Protein AF-A0A7T7KNN1-F1 (afdb_monomer)

Nearest PDB structures (foldseek):
  7oqy-assembly1_Q  TM=8.381E-01  e=2.834E+00  Sulfolobus acidocaldarius DSM 639
  8wmt-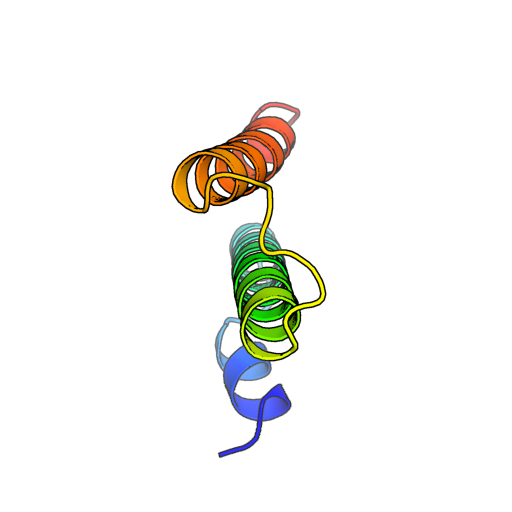assembly1_B  TM=5.387E-01  e=7.219E+00  Bradyrhizobium mercantei

Radius of gyration: 13.37 Å; Cα contacts (8 Å, |Δi|>4): 20; chains: 1; bounding box: 26×34×29 Å

Solvent-accessible surface area (backbone atoms only — not comparable to full-atom values): 3691 Å² total; per-residue (Å²): 136,56,72,68,62,55,59,63,70,54,56,84,49,73,65,30,49,50,53,50,51,53,52,52,53,54,52,51,51,52,49,35,38,75,69,62,76,52,76,85,69,60,68,64,62,54,51,52,51,54,50,51,56,57,54,58,66,60,72,76,112

Foldseek 3Di:
DDPVVVLVVLDDDPVSVLVVQLVVQLVVLVVCVVVVVDDPDDSVVSNVVSVVVSVVVVVPD

Structure (mmCIF, N/CA/C/O backbone):
data_AF-A0A7T7KNN1-F1
#
_entry.id   AF-A0A7T7KNN1-F1
#
loop_
_atom_site.group_PDB
_atom_site.id
_atom_site.type_symbol
_atom_site.label_atom_id
_atom_site.label_alt_id
_atom_site.label_comp_id
_atom_site.label_asym_id
_atom_site.label_entity_id
_atom_site.label_seq_id
_atom_site.pdbx_PDB_ins_code
_atom_site.Cartn_x
_atom_site.Cartn_y
_atom_site.Cartn_z
_atom_site.occupancy
_atom_site.B_iso_or_equiv
_atom_site.auth_seq_id
_atom_site.auth_comp_id
_atom_site.auth_asym_id
_atom_site.auth_atom_id
_atom_site.pdbx_PDB_model_num
ATOM 1 N N . MET A 1 1 ? -6.447 -20.189 -1.097 1.00 61.06 1 MET A N 1
ATOM 2 C CA . MET A 1 1 ? -6.961 -19.142 -0.182 1.00 61.06 1 MET A CA 1
ATOM 3 C C . MET A 1 1 ? -7.295 -17.924 -1.034 1.00 61.06 1 MET A C 1
ATOM 5 O O . MET A 1 1 ? -6.429 -17.512 -1.787 1.00 61.06 1 MET A O 1
ATOM 9 N N . SER A 1 2 ? -8.542 -17.434 -1.042 1.00 85.06 2 SER A N 1
ATOM 10 C CA . SER A 1 2 ? -8.933 -16.328 -1.940 1.00 85.06 2 SER A CA 1
ATOM 11 C C . SER A 1 2 ? -8.585 -14.961 -1.342 1.00 85.06 2 SER A C 1
ATOM 13 O O . SER A 1 2 ? -8.613 -14.807 -0.120 1.00 85.06 2 SER A O 1
ATOM 15 N N . TYR A 1 3 ? -8.343 -13.958 -2.190 1.00 83.62 3 TYR A N 1
ATOM 16 C CA . TYR A 1 3 ? -8.110 -12.567 -1.777 1.00 83.62 3 TYR A CA 1
ATOM 17 C C . TYR A 1 3 ? -9.263 -12.020 -0.920 1.00 83.62 3 TYR A C 1
ATOM 19 O O . TYR A 1 3 ? -9.051 -11.404 0.122 1.00 83.62 3 TYR A O 1
ATOM 27 N N . ARG A 1 4 ? -10.506 -12.365 -1.287 1.00 83.88 4 ARG A N 1
ATOM 28 C CA . ARG A 1 4 ? -11.712 -12.031 -0.512 1.00 83.88 4 ARG A CA 1
ATOM 29 C C . ARG A 1 4 ? -11.649 -12.571 0.916 1.00 83.88 4 ARG A C 1
ATOM 31 O O . ARG A 1 4 ? -12.065 -11.880 1.835 1.00 83.88 4 ARG A O 1
ATOM 38 N N . SER A 1 5 ? -11.112 -13.778 1.101 1.00 86.38 5 SER A N 1
ATOM 39 C CA . SER A 1 5 ? -10.979 -14.416 2.418 1.00 86.38 5 SER A CA 1
ATOM 40 C C . SER A 1 5 ? -9.885 -13.783 3.285 1.00 86.38 5 SER A C 1
ATOM 42 O O . SER A 1 5 ? -9.963 -13.858 4.508 1.00 86.38 5 SER A O 1
ATOM 44 N N . ILE A 1 6 ? -8.852 -13.194 2.676 1.00 86.12 6 ILE A N 1
ATOM 45 C CA . ILE A 1 6 ? -7.808 -12.441 3.390 1.00 86.12 6 ILE A CA 1
ATOM 46 C C . ILE A 1 6 ? -8.386 -11.106 3.852 1.00 86.12 6 ILE A C 1
ATOM 48 O O . ILE A 1 6 ? -8.377 -10.812 5.044 1.00 86.12 6 ILE A O 1
ATOM 52 N N . LEU A 1 7 ? -8.982 -10.352 2.926 1.00 87.25 7 LEU A N 1
ATOM 53 C CA . LEU A 1 7 ? -9.574 -9.049 3.224 1.00 87.25 7 LEU A CA 1
ATOM 54 C C . LEU A 1 7 ? -10.706 -9.149 4.258 1.00 87.25 7 LEU A C 1
ATOM 56 O O . LEU A 1 7 ? -10.796 -8.298 5.140 1.00 87.25 7 LE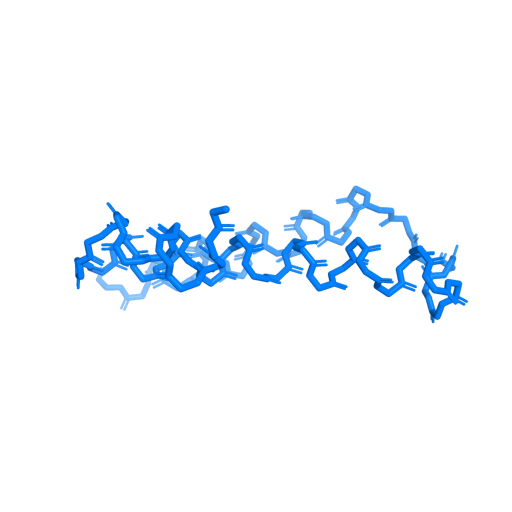U A O 1
ATOM 60 N N . SER A 1 8 ? -11.529 -10.205 4.213 1.00 86.31 8 SER A N 1
ATOM 61 C CA . SER A 1 8 ? -12.610 -10.411 5.190 1.00 86.31 8 SER A CA 1
ATOM 62 C C . SER A 1 8 ? -12.105 -10.675 6.611 1.00 86.31 8 SER A C 1
ATOM 64 O O . SER A 1 8 ? -12.815 -10.402 7.572 1.00 86.31 8 SER A O 1
ATOM 66 N N . ARG A 1 9 ? -10.890 -11.216 6.770 1.00 88.00 9 ARG A N 1
ATOM 67 C CA . ARG A 1 9 ? -10.289 -11.479 8.089 1.00 88.00 9 ARG A CA 1
ATOM 68 C C . ARG A 1 9 ? -9.767 -10.217 8.771 1.00 88.00 9 ARG A C 1
ATOM 70 O O . ARG A 1 9 ? -9.505 -10.258 9.966 1.00 88.00 9 ARG A O 1
ATOM 77 N N . MET A 1 10 ? -9.635 -9.113 8.039 1.00 88.19 10 MET A N 1
ATOM 78 C CA . MET 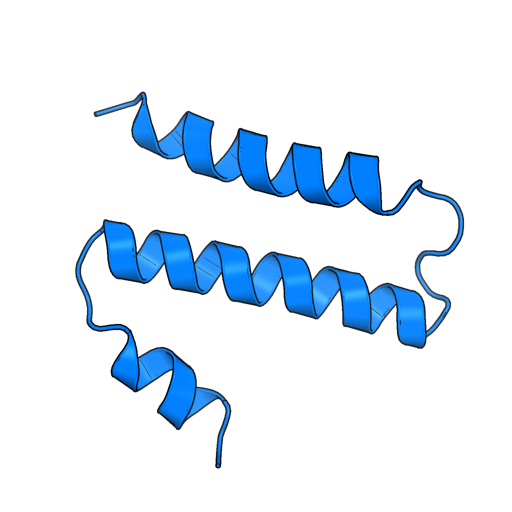A 1 10 ? -9.120 -7.853 8.578 1.00 88.19 10 MET A CA 1
ATOM 79 C C . MET A 1 10 ? -10.166 -7.078 9.403 1.00 88.19 10 MET A C 1
ATOM 81 O O . MET A 1 10 ? -9.791 -6.138 10.090 1.00 88.19 10 MET A O 1
ATOM 85 N N . GLY A 1 11 ? -11.451 -7.466 9.385 1.00 89.94 11 GLY A N 1
ATOM 86 C CA . GLY A 1 11 ? -12.528 -6.810 10.155 1.00 89.94 11 GLY A CA 1
ATOM 87 C C . GLY A 1 11 ? -13.076 -5.543 9.484 1.00 89.94 11 GLY A C 1
ATOM 88 O O . GLY A 1 11 ? -12.761 -5.293 8.334 1.00 89.94 11 GLY A O 1
ATOM 89 N N . ASP A 1 12 ? -13.886 -4.720 10.158 1.00 91.25 12 ASP A N 1
ATOM 90 C CA . ASP A 1 12 ? -14.560 -3.564 9.517 1.00 91.25 12 ASP A CA 1
ATOM 91 C C . ASP A 1 12 ? -14.348 -2.209 10.211 1.00 91.25 12 ASP A C 1
ATOM 93 O O . ASP A 1 12 ? -14.992 -1.218 9.851 1.00 91.25 12 ASP A O 1
ATOM 97 N N . SER A 1 13 ? -13.415 -2.126 11.166 1.00 92.38 13 SER A N 1
ATOM 98 C CA . SER A 1 13 ? -13.043 -0.854 11.803 1.00 92.38 13 SER A CA 1
ATOM 99 C C . SER A 1 13 ? -12.464 0.155 10.797 1.00 92.38 13 SER A C 1
ATOM 101 O O . SER A 1 13 ? -12.141 -0.184 9.653 1.00 92.38 13 SER A O 1
ATOM 103 N N . LYS A 1 14 ? -12.328 1.423 11.207 1.00 89.06 14 LYS A N 1
ATOM 104 C CA . LYS A 1 14 ? -11.704 2.457 10.363 1.00 89.06 14 LYS A CA 1
ATOM 105 C C . LYS A 1 14 ? -10.269 2.055 9.999 1.00 89.06 14 LYS A C 1
ATOM 107 O O . LYS A 1 14 ? -9.886 2.123 8.835 1.00 89.06 14 LYS A O 1
ATOM 112 N N . GLU A 1 15 ? -9.531 1.547 10.976 1.00 88.88 15 GLU A N 1
ATOM 113 C CA . GLU A 1 15 ? -8.152 1.070 10.861 1.00 88.88 15 GLU A CA 1
ATOM 114 C C . GLU A 1 15 ? -8.073 -0.157 9.946 1.00 88.88 15 GLU A C 1
ATOM 116 O O . GLU A 1 15 ? -7.214 -0.223 9.072 1.00 88.88 15 GLU A O 1
ATOM 121 N N . ALA A 1 16 ? -9.018 -1.096 10.074 1.00 91.19 16 ALA A N 1
ATOM 122 C CA . ALA A 1 16 ? -9.103 -2.268 9.207 1.00 91.19 16 ALA A CA 1
ATOM 123 C C . ALA A 1 16 ? -9.329 -1.897 7.734 1.00 91.19 16 ALA A C 1
ATOM 125 O O . ALA A 1 16 ? -8.743 -2.509 6.837 1.00 91.19 16 ALA A O 1
ATOM 126 N N . ARG A 1 17 ? -10.170 -0.887 7.470 1.00 90.38 17 ARG A N 1
ATOM 127 C CA . ARG A 1 17 ? -10.379 -0.363 6.114 1.00 90.38 17 ARG A CA 1
ATOM 128 C C . ARG A 1 17 ? -9.123 0.319 5.578 1.00 90.38 17 ARG A C 1
ATOM 130 O O . ARG A 1 17 ? -8.747 0.031 4.448 1.00 90.38 17 ARG A O 1
ATOM 137 N N . ALA A 1 18 ? -8.456 1.148 6.381 1.00 90.25 18 ALA A N 1
ATOM 138 C CA . ALA A 1 18 ? -7.198 1.788 5.990 1.00 90.25 18 ALA A CA 1
ATOM 139 C C . ALA A 1 18 ? -6.108 0.750 5.670 1.00 90.25 18 ALA A C 1
ATOM 141 O O . ALA A 1 18 ? -5.479 0.823 4.617 1.00 90.25 18 ALA A O 1
ATOM 142 N N . ALA A 1 19 ? -5.961 -0.280 6.508 1.00 89.69 19 ALA A N 1
ATOM 143 C CA . ALA A 1 19 ? -5.023 -1.376 6.280 1.00 89.69 19 ALA A CA 1
ATOM 144 C C . ALA A 1 19 ? -5.336 -2.161 4.993 1.00 89.69 19 ALA A C 1
ATOM 146 O O . ALA A 1 19 ? -4.420 -2.544 4.268 1.00 89.69 19 ALA A O 1
ATOM 147 N N . ARG A 1 20 ? -6.621 -2.381 4.668 1.00 92.12 20 ARG A N 1
ATOM 148 C CA . ARG A 1 20 ? -7.017 -2.988 3.384 1.00 92.12 20 ARG A CA 1
ATOM 149 C C . ARG A 1 20 ? -6.628 -2.122 2.195 1.00 92.12 20 ARG A C 1
ATOM 151 O O . ARG A 1 20 ? -6.130 -2.653 1.208 1.00 92.12 20 ARG A O 1
ATOM 158 N N . THR A 1 21 ? -6.869 -0.817 2.279 1.00 92.06 21 THR A N 1
ATOM 159 C CA . THR A 1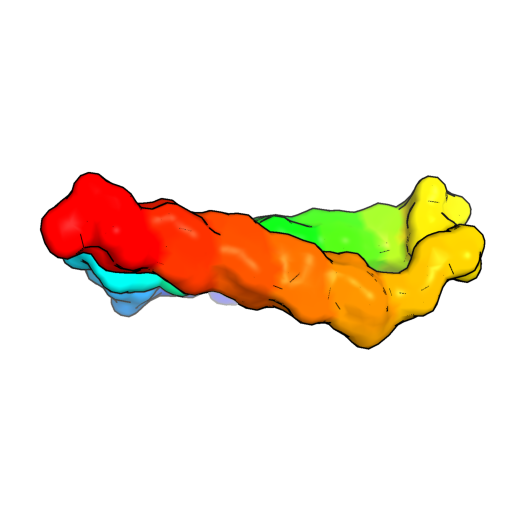 21 ? -6.496 0.131 1.224 1.00 92.06 21 THR A CA 1
ATOM 160 C C . THR A 1 21 ? -4.986 0.137 1.011 1.00 92.06 21 THR A C 1
ATOM 162 O O . THR A 1 21 ? -4.543 0.031 -0.129 1.00 92.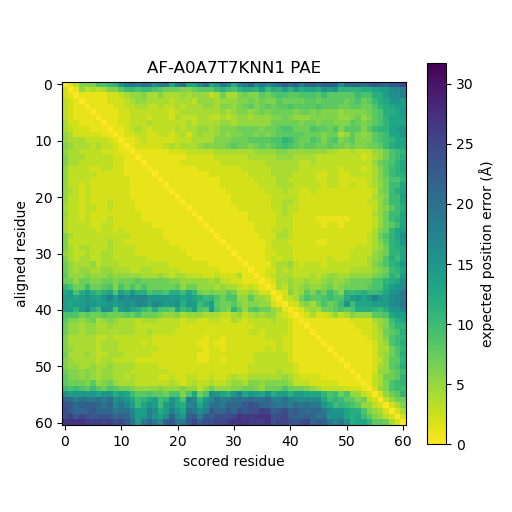06 21 THR A O 1
ATOM 165 N N . ALA A 1 22 ? -4.207 0.173 2.096 1.00 92.38 22 ALA A N 1
ATOM 166 C CA . ALA A 1 22 ? -2.749 0.096 2.054 1.00 92.38 22 ALA A CA 1
ATOM 167 C C . ALA A 1 22 ? -2.267 -1.172 1.343 1.00 92.38 22 ALA A C 1
ATOM 169 O O . ALA A 1 22 ? -1.485 -1.106 0.399 1.00 92.38 22 ALA A O 1
ATOM 170 N N . PHE A 1 23 ? -2.800 -2.324 1.756 1.00 92.06 23 PHE A N 1
ATOM 171 C CA . PHE A 1 23 ? -2.465 -3.615 1.169 1.00 92.06 23 PHE A CA 1
ATOM 172 C C . PHE A 1 23 ? -2.763 -3.656 -0.337 1.00 92.06 23 PHE A C 1
ATOM 174 O O . PHE A 1 23 ? -1.906 -4.044 -1.123 1.00 92.06 23 PHE A O 1
ATOM 181 N N . LEU A 1 24 ? -3.944 -3.187 -0.754 1.00 93.56 24 LEU A N 1
ATOM 182 C CA . LEU A 1 24 ? -4.333 -3.146 -2.166 1.00 93.56 24 LEU A CA 1
ATOM 183 C C . LEU A 1 24 ? -3.467 -2.192 -3.000 1.00 93.56 24 LEU A C 1
ATOM 185 O O . LEU A 1 24 ? -3.145 -2.519 -4.141 1.00 93.56 24 LEU A O 1
ATOM 189 N N . ALA A 1 25 ? -3.092 -1.033 -2.454 1.00 94.62 25 ALA A N 1
ATOM 190 C CA . ALA A 1 25 ? -2.233 -0.070 -3.141 1.00 94.62 25 ALA A CA 1
ATOM 191 C C . ALA A 1 25 ? -0.834 -0.651 -3.397 1.00 94.62 25 ALA A C 1
ATOM 193 O O . ALA A 1 25 ? -0.338 -0.596 -4.521 1.00 94.62 25 ALA A O 1
ATOM 194 N N . VAL A 1 26 ? -0.242 -1.276 -2.375 1.00 94.62 26 VAL A N 1
ATOM 195 C CA . VAL A 1 26 ? 1.068 -1.936 -2.472 1.00 94.62 26 VAL A CA 1
ATOM 196 C C . VAL A 1 26 ? 1.028 -3.096 -3.471 1.00 94.62 26 VAL A C 1
ATOM 198 O O . VAL A 1 26 ? 1.894 -3.210 -4.334 1.00 94.62 26 VAL A O 1
ATOM 201 N N . GLU A 1 27 ? -0.004 -3.934 -3.421 1.00 94.50 27 GLU A N 1
ATOM 202 C CA . GLU A 1 27 ? -0.154 -5.070 -4.338 1.00 94.50 27 GLU A CA 1
ATOM 203 C C . GLU A 1 27 ? -0.378 -4.631 -5.793 1.00 94.50 27 GLU A C 1
ATOM 205 O O . GLU A 1 27 ? 0.183 -5.225 -6.719 1.00 94.50 27 GLU A O 1
ATOM 210 N N . GLY A 1 28 ? -1.152 -3.563 -6.010 1.00 93.50 28 GLY A N 1
ATOM 211 C CA . GLY A 1 28 ? -1.319 -2.946 -7.325 1.00 93.50 28 GLY A CA 1
ATOM 212 C C . GLY A 1 28 ? 0.003 -2.416 -7.880 1.00 93.50 28 GLY A C 1
ATOM 213 O O . GLY A 1 28 ? 0.329 -2.684 -9.036 1.00 93.50 28 GLY A O 1
ATOM 214 N N . LEU A 1 29 ? 0.798 -1.749 -7.040 1.00 93.94 29 LEU A N 1
ATOM 215 C CA . LEU A 1 29 ? 2.125 -1.255 -7.403 1.00 93.94 29 LEU A CA 1
ATOM 216 C C . LEU A 1 29 ? 3.063 -2.394 -7.831 1.00 93.94 29 LEU A C 1
ATOM 218 O O . LEU A 1 29 ? 3.647 -2.344 -8.915 1.00 93.94 29 LEU A O 1
ATOM 222 N N . PHE A 1 30 ? 3.159 -3.460 -7.031 1.00 92.75 30 PHE A N 1
ATOM 223 C CA . PHE A 1 30 ? 3.965 -4.630 -7.391 1.00 92.75 30 PHE A CA 1
ATOM 224 C C . PHE A 1 30 ? 3.474 -5.306 -8.674 1.00 92.75 30 PHE A C 1
ATOM 226 O O . PHE A 1 30 ? 4.290 -5.712 -9.499 1.00 92.75 30 PHE A O 1
ATOM 233 N N . THR A 1 31 ? 2.157 -5.395 -8.877 1.00 93.94 31 THR A N 1
ATOM 234 C CA . THR A 1 31 ? 1.577 -5.973 -10.099 1.00 93.94 31 THR A CA 1
ATOM 235 C C . THR A 1 31 ? 1.989 -5.181 -11.339 1.00 93.94 31 THR A C 1
ATOM 237 O O . THR A 1 31 ? 2.436 -5.777 -12.319 1.00 93.94 31 THR A O 1
ATOM 240 N N . LEU A 1 32 ? 1.897 -3.847 -11.292 1.00 92.69 32 LEU A N 1
ATOM 241 C CA . LEU A 1 32 ? 2.304 -2.974 -12.399 1.00 92.69 32 LEU A CA 1
ATOM 242 C C . LEU A 1 32 ? 3.790 -3.127 -12.731 1.00 92.69 32 LEU A C 1
ATOM 244 O O . LEU A 1 32 ? 4.151 -3.181 -13.906 1.00 92.69 32 LEU A O 1
ATOM 248 N N . ARG A 1 33 ? 4.640 -3.267 -11.711 1.00 90.81 33 ARG A N 1
ATOM 249 C CA . ARG A 1 33 ? 6.080 -3.464 -11.897 1.00 90.81 33 ARG A CA 1
ATOM 250 C C . ARG A 1 33 ? 6.423 -4.845 -12.456 1.00 90.81 33 ARG A C 1
ATOM 252 O O . ARG A 1 33 ? 7.240 -4.956 -13.359 1.00 90.81 33 ARG A O 1
ATOM 259 N N . ILE A 1 34 ? 5.748 -5.905 -12.003 1.00 91.62 34 ILE A N 1
ATOM 260 C CA . ILE A 1 34 ? 5.897 -7.256 -12.581 1.00 91.62 34 ILE A CA 1
ATOM 261 C C . ILE A 1 34 ? 5.485 -7.273 -14.057 1.00 91.62 34 ILE A C 1
ATOM 263 O O . ILE A 1 34 ? 6.091 -7.977 -14.863 1.00 91.62 34 ILE A O 1
ATOM 267 N N . TRP A 1 35 ? 4.460 -6.505 -14.423 1.00 92.50 35 TRP A N 1
ATOM 268 C CA . TRP A 1 35 ? 4.033 -6.354 -15.813 1.00 92.50 35 TRP A CA 1
ATOM 269 C C . TRP A 1 35 ? 4.937 -5.434 -16.646 1.00 92.50 35 TRP A C 1
ATOM 271 O O . TRP 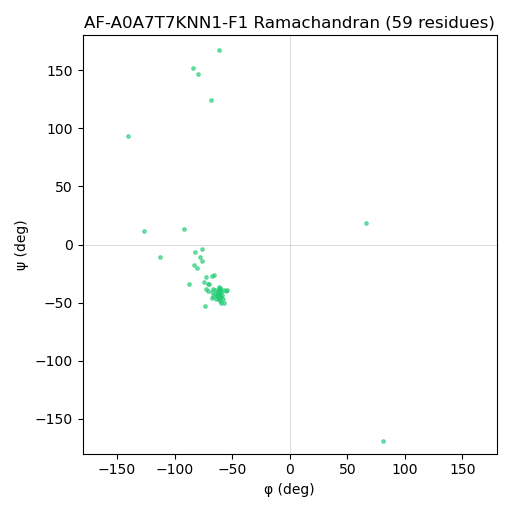A 1 35 ? 4.701 -5.313 -17.847 1.00 92.50 35 TRP A O 1
ATOM 281 N N . GLY A 1 36 ? 5.950 -4.796 -16.049 1.00 88.00 36 GLY A N 1
ATOM 282 C CA . GLY A 1 36 ? 6.812 -3.816 -16.720 1.00 88.00 36 GLY A CA 1
ATOM 283 C C . GLY A 1 36 ? 6.072 -2.541 -17.136 1.00 88.00 36 GLY A C 1
ATOM 284 O O . GLY A 1 36 ? 6.518 -1.817 -18.022 1.00 88.00 36 GLY A O 1
ATOM 285 N N . ALA A 1 37 ? 4.901 -2.283 -16.545 1.00 86.25 37 ALA A N 1
ATOM 286 C CA . ALA A 1 37 ? 4.108 -1.086 -16.806 1.00 86.25 37 ALA A CA 1
ATOM 287 C C . ALA A 1 37 ? 4.623 0.126 -16.017 1.00 86.25 37 ALA A C 1
ATOM 289 O O . ALA A 1 37 ? 4.335 1.254 -16.402 1.00 86.25 37 ALA A O 1
ATOM 290 N N . GLU A 1 38 ? 5.379 -0.109 -14.939 1.00 76.38 38 GLU A N 1
ATOM 291 C CA . GLU A 1 38 ? 6.031 0.941 -14.160 1.00 76.38 38 GLU A CA 1
ATOM 292 C C . GLU A 1 38 ? 7.434 0.518 -13.705 1.00 76.38 38 GLU A C 1
ATOM 294 O O . GLU A 1 38 ? 7.609 -0.090 -12.646 1.00 76.38 38 GLU A O 1
ATOM 299 N N . ASP A 1 39 ? 8.436 0.878 -14.510 1.00 73.19 39 ASP A N 1
ATOM 300 C CA . ASP A 1 39 ? 9.855 0.583 -14.259 1.00 73.19 39 ASP A CA 1
ATOM 301 C C . ASP A 1 39 ? 10.695 1.838 -13.974 1.00 73.19 39 ASP A C 1
ATOM 303 O O . ASP A 1 39 ? 11.847 1.731 -13.548 1.00 73.19 39 ASP A O 1
ATOM 307 N N . SER A 1 40 ? 10.127 3.030 -14.189 1.00 73.56 40 SER A N 1
ATOM 308 C CA . SER A 1 40 ? 10.864 4.298 -14.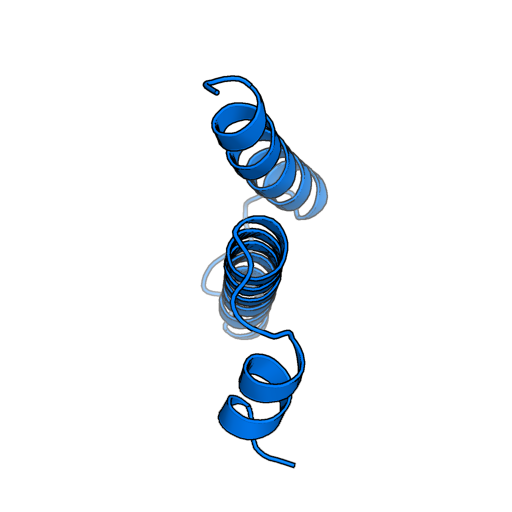161 1.00 73.56 40 SER A CA 1
ATOM 309 C C . SER A 1 40 ? 10.958 4.931 -12.777 1.00 73.56 40 SER A C 1
ATOM 311 O O . SER A 1 40 ? 11.970 5.557 -12.461 1.00 73.56 40 SER A O 1
ATOM 313 N N . ALA A 1 41 ? 9.926 4.762 -11.952 1.00 77.12 41 ALA A N 1
ATOM 314 C CA . ALA A 1 41 ? 9.904 5.279 -10.598 1.00 77.12 41 ALA A CA 1
ATOM 315 C C . ALA A 1 41 ? 10.702 4.388 -9.633 1.00 77.12 41 ALA A C 1
ATOM 317 O O . ALA A 1 41 ? 10.756 3.158 -9.771 1.00 77.12 41 ALA A O 1
ATOM 318 N N . ASP A 1 42 ? 11.316 5.039 -8.643 1.00 89.75 42 ASP A N 1
ATOM 319 C CA . ASP A 1 42 ? 11.932 4.372 -7.504 1.00 89.75 42 ASP A CA 1
ATOM 320 C C . ASP A 1 42 ? 10.846 3.743 -6.621 1.00 89.75 42 ASP A C 1
ATOM 322 O O . ASP A 1 42 ? 9.920 4.419 -6.170 1.00 89.75 42 ASP A O 1
ATOM 326 N N . LEU A 1 43 ? 10.969 2.437 -6.378 1.00 90.12 43 LEU A N 1
ATOM 327 C CA . LEU A 1 43 ? 9.976 1.667 -5.631 1.00 90.12 43 LEU A CA 1
ATOM 328 C C . LEU A 1 43 ? 9.805 2.200 -4.204 1.00 90.12 43 LEU A C 1
ATOM 330 O O . LEU A 1 43 ? 8.686 2.219 -3.696 1.00 90.12 43 LEU A O 1
ATOM 334 N N . GLN A 1 44 ? 10.896 2.623 -3.559 1.00 91.94 44 GLN A N 1
ATOM 335 C CA . GLN A 1 44 ? 10.835 3.111 -2.186 1.00 91.94 44 GLN A CA 1
ATOM 336 C C . GLN A 1 44 ? 10.057 4.426 -2.116 1.00 91.94 44 GLN A C 1
ATOM 338 O O . GLN A 1 44 ? 9.133 4.527 -1.318 1.00 91.94 44 GLN A O 1
ATOM 343 N N . SER A 1 45 ? 10.333 5.369 -3.019 1.00 93.19 45 SER A N 1
ATOM 344 C CA . SER A 1 45 ? 9.572 6.621 -3.116 1.00 93.19 45 SER A CA 1
ATOM 345 C C . SER A 1 45 ? 8.065 6.385 -3.274 1.00 93.19 45 SER A C 1
ATOM 347 O O . SER A 1 45 ? 7.266 7.097 -2.677 1.00 93.19 45 SER A O 1
ATOM 349 N N . GLN A 1 46 ? 7.655 5.380 -4.051 1.00 92.94 46 GLN A N 1
ATOM 350 C CA . GLN A 1 46 ? 6.234 5.066 -4.242 1.00 92.94 46 GLN A CA 1
ATOM 351 C C . GLN A 1 46 ? 5.591 4.448 -2.992 1.00 92.94 46 GLN A C 1
ATOM 353 O O . GLN A 1 46 ? 4.415 4.687 -2.718 1.00 92.94 46 GLN A O 1
ATOM 358 N N . LEU A 1 47 ? 6.343 3.650 -2.230 1.00 93.62 47 LEU A N 1
ATOM 359 C CA . LEU A 1 47 ? 5.886 3.125 -0.941 1.00 93.62 47 LEU A CA 1
ATOM 360 C C . LEU A 1 47 ? 5.751 4.247 0.096 1.00 93.62 47 LEU A C 1
ATOM 362 O O . LEU A 1 47 ? 4.753 4.275 0.818 1.00 93.62 47 LEU A O 1
ATOM 366 N N . ASP A 1 48 ? 6.696 5.187 0.114 1.00 93.88 48 ASP A N 1
ATOM 367 C CA . ASP A 1 48 ? 6.664 6.363 0.986 1.00 93.88 48 ASP A CA 1
ATOM 368 C C . ASP A 1 48 ? 5.442 7.249 0.671 1.00 93.88 48 ASP A C 1
ATOM 370 O O . ASP A 1 48 ? 4.743 7.700 1.581 1.00 93.88 48 ASP A O 1
ATOM 374 N N . ASP A 1 49 ? 5.113 7.437 -0.613 1.00 93.00 49 ASP A N 1
ATOM 375 C CA . ASP A 1 49 ? 3.913 8.170 -1.039 1.00 93.00 49 ASP A CA 1
ATOM 376 C C . ASP A 1 49 ? 2.618 7.478 -0.573 1.00 93.00 49 ASP A C 1
ATOM 378 O O . ASP A 1 49 ? 1.696 8.135 -0.076 1.00 93.00 49 ASP A O 1
ATOM 382 N N . ILE A 1 50 ? 2.544 6.144 -0.685 1.00 92.44 50 ILE A N 1
ATOM 383 C CA . ILE A 1 50 ? 1.404 5.358 -0.185 1.00 92.44 50 ILE A CA 1
ATOM 384 C C . ILE A 1 50 ? 1.262 5.530 1.333 1.00 92.44 50 ILE A C 1
ATOM 386 O O . ILE A 1 50 ? 0.151 5.762 1.823 1.00 92.44 50 ILE A O 1
ATOM 390 N N . GLU A 1 51 ? 2.362 5.445 2.084 1.00 91.38 51 GLU A N 1
ATOM 391 C CA . GLU A 1 51 ? 2.365 5.662 3.532 1.00 91.38 51 GLU A CA 1
ATOM 392 C C . GLU A 1 51 ? 1.889 7.079 3.887 1.00 91.38 51 GLU A C 1
ATOM 394 O O . GLU A 1 51 ? 0.972 7.244 4.699 1.00 91.38 51 GLU A O 1
ATOM 399 N N . ALA A 1 52 ? 2.432 8.105 3.229 1.00 92.25 52 ALA A N 1
ATOM 400 C CA . ALA A 1 52 ? 2.068 9.498 3.463 1.00 92.25 52 ALA A CA 1
ATOM 401 C C . ALA A 1 52 ? 0.574 9.763 3.209 1.00 92.25 52 ALA A C 1
ATOM 403 O O . ALA A 1 52 ? -0.077 10.458 3.999 1.00 92.25 52 ALA A O 1
ATOM 404 N N . MET A 1 53 ? -0.001 9.184 2.150 1.00 88.56 53 MET A N 1
ATOM 405 C CA . MET A 1 53 ? -1.434 9.295 1.855 1.00 88.56 53 MET A CA 1
ATOM 406 C C . MET A 1 53 ? -2.304 8.693 2.965 1.00 88.56 53 MET A C 1
ATOM 408 O O . MET A 1 53 ? -3.315 9.286 3.347 1.00 88.56 53 MET A O 1
ATOM 412 N N . LEU A 1 54 ? -1.908 7.542 3.509 1.00 85.50 54 LEU A N 1
ATOM 413 C CA . LEU A 1 54 ? -2.660 6.848 4.558 1.00 85.50 54 LEU A CA 1
ATOM 414 C C . LEU A 1 54 ? -2.566 7.563 5.909 1.00 85.50 54 LEU A C 1
ATOM 416 O O . LEU A 1 54 ? -3.558 7.648 6.636 1.00 85.50 54 LEU A O 1
ATOM 420 N N . LEU A 1 55 ? -1.397 8.116 6.236 1.00 83.62 55 LEU A N 1
ATOM 421 C CA . LEU A 1 55 ? -1.190 8.891 7.460 1.00 83.62 55 LEU A CA 1
ATOM 422 C C . LEU A 1 55 ? -1.926 10.241 7.416 1.00 83.62 55 LEU A C 1
ATOM 424 O O . LEU A 1 55 ? -2.465 10.692 8.429 1.00 83.62 55 LEU A O 1
ATOM 428 N N . SER A 1 56 ? -2.023 10.855 6.235 1.00 69.44 56 SER A N 1
ATOM 429 C CA . SER A 1 56 ? -2.723 12.131 6.031 1.00 69.44 56 SER A CA 1
ATOM 430 C C . SER A 1 56 ? -4.243 12.038 6.230 1.00 69.44 56 SER A C 1
ATOM 4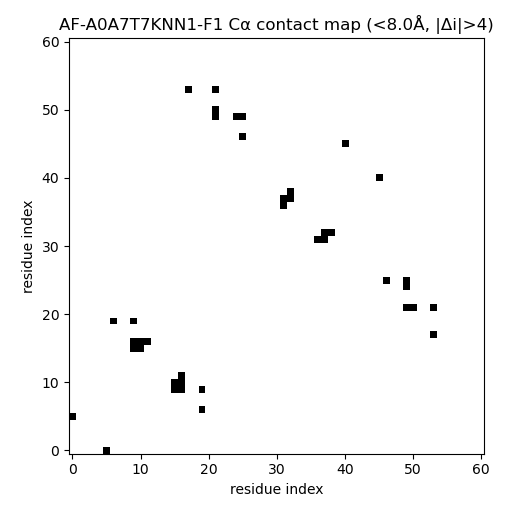32 O O . SER A 1 56 ? -4.876 13.027 6.604 1.00 69.44 56 SER A O 1
ATOM 434 N N . ASP A 1 57 ? -4.837 10.861 6.018 1.00 59.47 57 ASP A N 1
ATOM 435 C CA . ASP A 1 57 ? -6.267 10.599 6.262 1.00 59.47 57 ASP A CA 1
ATOM 436 C C . ASP A 1 57 ? -6.565 10.262 7.742 1.00 59.47 57 ASP A C 1
ATOM 438 O O . ASP A 1 57 ? -7.693 10.390 8.230 1.00 59.47 57 ASP A O 1
ATOM 442 N N . GLY A 1 58 ? -5.530 9.887 8.504 1.00 53.12 58 GLY A N 1
ATOM 443 C CA . GLY A 1 58 ? -5.588 9.717 9.957 1.00 53.12 58 GLY A CA 1
ATOM 444 C C . GLY A 1 58 ? -5.621 11.041 10.729 1.00 53.12 58 GLY A C 1
ATOM 445 O O . GLY A 1 58 ? -6.287 11.122 11.757 1.00 53.12 58 GLY A O 1
ATOM 446 N N . 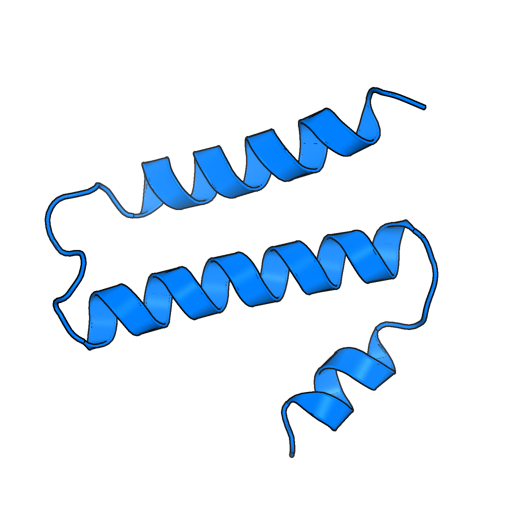ALA A 1 59 ? -4.964 12.086 10.213 1.00 47.38 59 ALA A N 1
ATOM 447 C CA . ALA A 1 59 ? -4.809 13.390 10.872 1.00 47.38 59 ALA A CA 1
ATOM 448 C C . ALA A 1 59 ? -6.004 14.355 10.708 1.00 47.38 59 ALA A C 1
ATOM 450 O O . ALA A 1 59 ? -6.017 15.428 11.306 1.00 47.38 59 ALA A O 1
ATOM 451 N N . ARG A 1 60 ? -7.007 14.001 9.892 1.00 49.06 60 ARG A N 1
ATOM 452 C CA . ARG A 1 60 ? -8.216 14.815 9.647 1.00 49.06 60 ARG A CA 1
ATOM 453 C C . ARG A 1 60 ? -9.402 14.499 10.575 1.00 49.06 60 ARG A C 1
ATOM 455 O O . ARG A 1 60 ? -10.510 14.947 10.288 1.00 49.06 60 ARG A O 1
ATOM 462 N N . ASN A 1 61 ? -9.186 13.751 11.660 1.00 42.41 61 ASN A N 1
ATOM 463 C CA . ASN A 1 61 ? -10.221 13.373 12.631 1.00 42.41 61 ASN A CA 1
ATOM 464 C C . ASN A 1 61 ? -9.959 13.948 14.020 1.00 42.41 61 ASN A C 1
ATOM 466 O O . ASN A 1 61 ? -8.833 13.747 14.522 1.00 42.41 61 ASN A O 1
#

Organism: NCBI:txid2583532

Secondary structure (DSSP, 8-state):
--HHHHHHHT-SSHHHHHHHHHHHHHHHHHHHHHTTS--SS-HHHHHHHHHHHHHHHHTT-

Mean predicted aligned error: 5.72 Å

pLDDT: mean 85.31, std 12.39, range [42.41, 94.62]

Sequence (61 aa):
MSYRSILSRMGDSKEARAARTAFLAVEGLFTLRIWGAEDSADLQSQLDDIEAMLLSDGARN